Protein AF-A0A833QK00-F1 (afdb_monomer_lite)

Secondary structure (DSSP, 8-state):
--HHHHHHHHHHHHHHHHHHIIIIIHHHTTPPP-HHHHHHHHHHHHHHHHHHHHHHTTSSBTTBSS--HHHHHHHHHHHHHHTSGGGGGGGG-HHHH-

Foldseek 3Di:
DPPVVVVLLCQQVVLLVQLLCQFPVQVVVVHHRDPVSNVVSLVSNLVSLVVQLVCLVPAVENVHPDDDVVRVSNPPSLVSCCVGPNVCSCVVRVSSVD

Sequence (98 aa):
MDEWLDVEYGQYSAPCSPIIYNVIVKPMHGEVIDQQVVGTNLEKLKKTLDVYEACLSQCKYLAGDVISFADLNYFPSTYYIMSTEYGSVFDSYPHAKA

Organism: NCBI:txid544730

Radius of gyration: 13.85 Å; chains: 1; bounding box: 32×21×41 Å

Structure (mmCIF, N/CA/C/O backbone):
data_AF-A0A833QK00-F1
#
_entry.id   AF-A0A833QK00-F1
#
loop_
_atom_site.group_PDB
_atom_site.id
_atom_site.type_symbol
_atom_site.label_atom_id
_atom_site.label_alt_id
_atom_site.label_comp_id
_atom_site.label_asym_id
_atom_site.label_entity_id
_atom_site.label_seq_id
_atom_site.pdbx_PDB_ins_code
_atom_site.Cartn_x
_atom_site.Cartn_y
_atom_site.Cartn_z
_atom_site.occupancy
_atom_site.B_iso_or_equiv
_atom_site.auth_seq_id
_atom_site.auth_comp_id
_atom_site.auth_asym_id
_atom_site.auth_atom_id
_atom_site.pdbx_PDB_model_num
ATOM 1 N N . MET A 1 1 ? 20.793 7.638 -12.946 1.00 47.81 1 MET A N 1
ATOM 2 C CA . MET A 1 1 ? 20.331 6.444 -12.208 1.00 47.81 1 MET A CA 1
ATOM 3 C C . MET A 1 1 ? 20.116 6.763 -10.725 1.00 47.81 1 MET A C 1
ATOM 5 O O . MET A 1 1 ? 19.268 6.123 -10.131 1.00 47.81 1 MET A O 1
ATOM 9 N N . ASP A 1 2 ? 20.763 7.797 -10.165 1.00 46.56 2 ASP A N 1
ATOM 10 C CA . ASP A 1 2 ? 20.643 8.153 -8.735 1.00 46.56 2 ASP A CA 1
ATOM 11 C C . ASP A 1 2 ? 19.505 9.120 -8.348 1.00 46.56 2 ASP A C 1
ATOM 13 O O . ASP A 1 2 ? 19.161 9.214 -7.179 1.00 46.56 2 ASP A O 1
ATOM 17 N N . GLU A 1 3 ? 18.868 9.818 -9.290 1.00 44.72 3 GLU A N 1
ATOM 18 C CA . GLU A 1 3 ? 17.873 10.859 -8.949 1.00 44.72 3 GLU A CA 1
ATOM 19 C C . GLU A 1 3 ? 16.454 10.313 -8.686 1.00 44.72 3 GLU A C 1
ATOM 21 O O . GLU A 1 3 ? 15.630 10.978 -8.064 1.00 44.72 3 GLU A O 1
ATOM 26 N N . TRP A 1 4 ? 16.166 9.085 -9.130 1.00 51.50 4 TRP A N 1
ATOM 27 C CA . TRP A 1 4 ? 14.867 8.424 -8.925 1.00 51.50 4 TRP A CA 1
ATOM 28 C C . TRP A 1 4 ? 14.752 7.726 -7.557 1.00 51.50 4 TRP A C 1
ATOM 30 O O . TRP A 1 4 ? 13.657 7.625 -7.009 1.00 51.50 4 TRP A O 1
ATOM 40 N N . LEU A 1 5 ? 15.879 7.289 -6.982 1.00 52.66 5 LEU A N 1
ATOM 41 C CA . LEU A 1 5 ? 15.922 6.475 -5.761 1.00 52.66 5 LEU A CA 1
ATOM 42 C C . LEU A 1 5 ? 15.506 7.248 -4.500 1.00 52.66 5 LEU A C 1
ATOM 44 O O . LEU A 1 5 ? 14.732 6.725 -3.702 1.00 52.66 5 LEU A O 1
ATOM 48 N N . ASP A 1 6 ? 15.957 8.493 -4.334 1.00 46.81 6 ASP A N 1
ATOM 49 C CA . ASP A 1 6 ? 15.655 9.282 -3.128 1.00 46.81 6 ASP A CA 1
ATOM 50 C C . ASP A 1 6 ? 14.231 9.859 -3.128 1.00 46.81 6 ASP A C 1
ATOM 52 O O . ASP A 1 6 ? 13.618 10.035 -2.071 1.00 46.81 6 ASP A O 1
ATOM 56 N N . VAL A 1 7 ? 13.673 10.136 -4.310 1.00 50.06 7 VAL A N 1
ATOM 57 C CA . VAL A 1 7 ? 12.342 10.744 -4.432 1.00 50.06 7 VAL A CA 1
ATOM 58 C C . VAL A 1 7 ? 11.247 9.704 -4.199 1.00 50.06 7 VAL A C 1
ATOM 60 O O . VAL A 1 7 ? 10.325 9.978 -3.434 1.00 50.06 7 VAL A O 1
ATOM 63 N N . GLU A 1 8 ? 11.345 8.503 -4.781 1.00 54.41 8 GLU A N 1
ATOM 64 C CA . GLU A 1 8 ? 10.305 7.467 -4.664 1.00 54.41 8 GLU A CA 1
ATOM 65 C C . GLU A 1 8 ? 10.273 6.749 -3.313 1.00 54.41 8 GLU A C 1
ATOM 67 O O . GLU A 1 8 ? 9.199 6.350 -2.854 1.00 54.41 8 GLU A O 1
ATOM 72 N N . TYR A 1 9 ? 11.414 6.626 -2.632 1.00 53.97 9 TYR A N 1
ATOM 73 C CA . TYR A 1 9 ? 11.486 5.937 -1.343 1.00 53.97 9 TYR A CA 1
ATOM 74 C C . TYR A 1 9 ? 10.595 6.589 -0.273 1.00 53.97 9 TYR A C 1
ATOM 76 O O . TYR A 1 9 ? 9.974 5.914 0.558 1.00 53.97 9 TYR A O 1
ATOM 84 N N . GLY A 1 10 ? 10.469 7.918 -0.342 1.00 58.31 10 GLY A N 1
ATOM 85 C CA . GLY A 1 10 ? 9.505 8.677 0.443 1.00 58.31 10 GLY A CA 1
ATOM 86 C C . GLY A 1 10 ? 8.063 8.529 -0.051 1.00 58.31 10 GLY A C 1
ATOM 87 O O . GLY A 1 10 ? 7.152 8.538 0.768 1.00 58.31 10 GLY A O 1
ATOM 88 N N . GLN A 1 11 ? 7.819 8.356 -1.354 1.00 71.56 11 GLN A N 1
ATOM 89 C CA . GLN A 1 11 ? 6.456 8.346 -1.911 1.00 71.56 11 GLN A CA 1
ATOM 90 C C . GLN A 1 11 ? 5.657 7.086 -1.565 1.00 71.56 11 GLN A C 1
ATOM 92 O O . GLN A 1 11 ? 4.436 7.176 -1.441 1.00 71.56 11 GLN A O 1
ATOM 97 N N . TYR A 1 12 ? 6.300 5.925 -1.397 1.00 82.00 12 TYR A N 1
ATOM 98 C CA . TYR A 1 12 ? 5.583 4.695 -1.031 1.00 82.00 12 TYR A CA 1
ATOM 99 C C . TYR A 1 12 ? 5.440 4.522 0.485 1.00 82.00 12 TYR A C 1
ATOM 101 O O . TYR A 1 12 ? 4.349 4.282 1.004 1.00 82.00 12 TYR A O 1
ATOM 109 N N . SER A 1 13 ? 6.535 4.701 1.226 1.00 81.75 13 SER A N 1
ATOM 110 C CA . SER A 1 13 ? 6.553 4.501 2.681 1.00 81.75 13 SER A CA 1
ATOM 111 C C . SER A 1 13 ? 5.760 5.569 3.453 1.00 81.75 13 SER A C 1
ATOM 113 O O . SER A 1 13 ? 5.134 5.254 4.474 1.00 81.75 13 SER A O 1
ATOM 115 N N . ALA A 1 14 ? 5.729 6.817 2.962 1.00 87.75 14 ALA A N 1
ATOM 116 C CA . ALA A 1 14 ? 5.028 7.919 3.621 1.00 87.75 14 ALA A CA 1
ATOM 117 C C . ALA A 1 14 ? 3.504 7.735 3.708 1.00 87.75 14 ALA A C 1
ATOM 119 O O . ALA A 1 14 ? 2.970 7.987 4.787 1.00 87.75 14 ALA A O 1
ATOM 120 N N . PRO A 1 15 ? 2.772 7.305 2.659 1.00 91.75 15 PRO A N 1
ATOM 121 C CA . PRO A 1 15 ? 1.353 6.988 2.797 1.00 91.75 15 PRO A CA 1
ATOM 122 C C . PRO A 1 15 ? 1.105 5.656 3.518 1.00 91.75 15 PRO A C 1
ATOM 124 O O . PRO A 1 15 ? 0.097 5.532 4.208 1.00 91.75 15 PRO A O 1
ATOM 127 N N . CYS A 1 16 ? 2.013 4.676 3.437 1.00 92.19 16 CYS A N 1
ATOM 128 C CA . CYS A 1 16 ? 1.827 3.392 4.121 1.00 92.19 16 CYS A CA 1
ATOM 129 C C . CYS A 1 16 ? 1.878 3.514 5.650 1.00 92.19 16 CYS A C 1
ATOM 131 O O . CYS A 1 16 ? 1.047 2.932 6.349 1.00 92.19 16 CYS A O 1
ATOM 133 N N . SER A 1 17 ? 2.830 4.286 6.184 1.00 92.38 17 SER A N 1
ATOM 134 C CA . SER A 1 17 ? 3.077 4.344 7.633 1.00 92.38 17 SER A CA 1
ATOM 135 C C . SER A 1 17 ? 1.856 4.820 8.448 1.00 92.38 17 SER A C 1
ATOM 137 O O . SER A 1 17 ? 1.499 4.148 9.418 1.00 92.38 17 SER A O 1
ATOM 139 N N . PRO A 1 18 ? 1.143 5.904 8.071 1.00 94.75 18 PRO A N 1
ATOM 140 C CA . PRO A 1 18 ? -0.072 6.333 8.764 1.00 94.75 18 PRO A CA 1
ATOM 141 C C . PRO A 1 18 ? -1.231 5.338 8.658 1.00 94.75 18 PRO A C 1
ATOM 143 O O . PRO A 1 18 ? -2.015 5.241 9.604 1.00 94.75 18 PRO A O 1
ATOM 146 N N . ILE A 1 19 ? -1.349 4.609 7.539 1.00 95.94 19 ILE A N 1
ATOM 147 C CA . ILE A 1 19 ? -2.363 3.556 7.362 1.00 95.94 19 ILE A CA 1
ATOM 148 C C . ILE A 1 19 ? -2.075 2.427 8.349 1.00 95.94 19 ILE A C 1
ATOM 150 O O . ILE A 1 19 ? -2.920 2.108 9.180 1.00 95.94 19 ILE A O 1
ATOM 154 N N . ILE A 1 20 ? -0.856 1.882 8.319 1.00 94.69 20 ILE A N 1
ATOM 155 C CA . ILE A 1 20 ? -0.436 0.777 9.190 1.00 94.69 20 ILE A CA 1
ATOM 156 C C . ILE A 1 20 ? -0.588 1.161 10.664 1.00 94.69 20 ILE A C 1
ATOM 158 O O . ILE A 1 20 ? -1.144 0.398 11.453 1.00 94.69 20 ILE A O 1
ATOM 162 N N . TYR A 1 21 ? -0.160 2.367 11.040 1.00 95.19 21 TYR A N 1
ATOM 163 C CA . TYR A 1 21 ? -0.300 2.843 12.412 1.00 95.19 21 TYR A CA 1
ATOM 164 C C . TYR A 1 21 ? -1.771 2.919 12.853 1.00 95.19 21 TYR A C 1
ATOM 166 O O . TYR A 1 21 ? -2.118 2.430 13.927 1.00 95.19 21 TYR A O 1
ATOM 174 N N . ASN A 1 22 ? -2.657 3.485 12.027 1.00 96.62 22 ASN A N 1
ATOM 175 C CA . ASN A 1 22 ? -4.067 3.617 12.398 1.00 96.62 22 ASN A CA 1
ATOM 176 C C . ASN A 1 22 ? -4.825 2.291 12.382 1.00 96.62 22 ASN A C 1
ATOM 178 O O . ASN A 1 22 ? -5.720 2.119 13.199 1.00 96.62 22 ASN A O 1
ATOM 182 N N . VAL A 1 23 ? -4.500 1.381 11.466 1.00 96.19 23 VAL A N 1
ATOM 183 C CA . VAL A 1 23 ? -5.277 0.152 11.251 1.00 96.19 23 VAL A CA 1
ATOM 184 C C . VAL A 1 23 ? -4.753 -1.016 12.085 1.00 96.19 23 VAL A C 1
ATOM 186 O O . VAL A 1 23 ? -5.535 -1.868 12.489 1.00 96.19 23 VAL A O 1
ATOM 189 N N . ILE A 1 24 ? -3.451 -1.059 12.376 1.00 94.06 24 ILE A N 1
ATOM 190 C CA . ILE A 1 24 ? -2.828 -2.155 13.130 1.00 94.06 24 ILE A CA 1
ATOM 191 C C . ILE A 1 24 ? -2.462 -1.694 14.541 1.00 94.06 24 ILE A C 1
ATOM 193 O O . ILE A 1 24 ? -2.904 -2.288 15.521 1.00 94.06 24 ILE A O 1
ATOM 197 N N . VAL A 1 25 ? -1.682 -0.615 14.669 1.00 94.81 25 VAL A N 1
ATOM 198 C CA . VAL A 1 25 ? -1.088 -0.229 15.962 1.00 94.81 25 VAL A CA 1
ATOM 199 C C . VAL A 1 25 ? -2.128 0.350 16.922 1.00 94.81 25 VAL A C 1
ATOM 201 O O . VAL A 1 25 ? -2.161 -0.046 18.085 1.00 94.81 25 VAL A O 1
ATOM 204 N N . LYS A 1 26 ? -3.002 1.252 16.468 1.00 96.19 26 LYS A N 1
ATOM 205 C CA . LYS A 1 26 ? -4.042 1.853 17.320 1.00 96.19 26 LYS A CA 1
ATOM 206 C C . LYS A 1 26 ? -4.997 0.821 17.941 1.00 96.19 26 LYS A C 1
ATOM 208 O O . LYS A 1 26 ? -5.143 0.839 19.165 1.00 96.19 26 LYS A O 1
ATOM 213 N N . PRO A 1 27 ? -5.577 -0.129 17.178 1.00 94.62 27 PRO A N 1
ATOM 214 C CA . PRO A 1 27 ? -6.419 -1.170 17.765 1.00 94.62 27 PRO A CA 1
ATOM 215 C C . PRO A 1 27 ? -5.703 -2.022 18.818 1.00 94.62 27 PRO A C 1
ATOM 217 O O . PRO A 1 27 ? -6.321 -2.391 19.814 1.00 94.62 27 PRO A O 1
ATOM 220 N N . MET A 1 28 ? -4.395 -2.274 18.667 1.00 94.94 28 MET A N 1
ATOM 221 C CA . MET A 1 28 ? -3.599 -2.983 19.684 1.00 94.94 28 MET A CA 1
ATOM 222 C C . MET A 1 28 ? -3.494 -2.218 21.014 1.00 94.94 28 MET A C 1
ATOM 224 O O . MET A 1 28 ? -3.276 -2.839 22.052 1.00 94.94 28 MET A O 1
ATOM 228 N N . HIS A 1 29 ? -3.673 -0.896 20.996 1.00 94.50 29 HIS A N 1
ATOM 229 C CA . HIS A 1 29 ? -3.688 -0.032 22.180 1.00 94.50 29 HIS A CA 1
ATOM 230 C C . HIS A 1 29 ? -5.114 0.321 22.648 1.00 94.50 29 HIS A C 1
ATOM 232 O O . HIS A 1 29 ? -5.279 1.119 23.567 1.00 94.50 29 HIS A O 1
ATOM 238 N N . GLY A 1 30 ? -6.154 -0.267 22.042 1.00 95.50 30 GLY A N 1
ATOM 239 C CA . GLY A 1 30 ? -7.555 0.043 22.352 1.00 95.50 30 GLY A CA 1
ATOM 240 C C . GLY A 1 30 ? -8.033 1.394 21.807 1.00 95.50 30 GLY A C 1
ATOM 241 O O . GLY A 1 30 ? -9.080 1.889 22.224 1.00 95.50 30 GLY A O 1
ATOM 242 N N . GLU A 1 31 ? -7.283 1.998 20.884 1.00 96.69 31 GLU A N 1
ATOM 243 C CA . GLU A 1 31 ? -7.650 3.248 20.223 1.00 96.69 31 GLU A CA 1
ATOM 244 C C . GLU A 1 31 ? -8.517 3.006 18.981 1.00 96.69 31 GLU A C 1
ATOM 246 O O . GLU A 1 31 ? -8.428 1.973 18.314 1.00 96.69 31 GLU A O 1
ATOM 251 N N . VAL A 1 32 ? -9.342 3.998 18.638 1.00 96.12 32 VAL A N 1
ATOM 252 C CA . VAL A 1 32 ? -10.203 3.956 17.449 1.00 96.12 32 VAL A CA 1
ATOM 253 C C . VAL A 1 32 ? -9.435 4.316 16.174 1.00 96.12 32 VAL A C 1
ATOM 255 O O . VAL A 1 32 ? -8.590 5.216 16.163 1.00 96.12 32 VAL A O 1
ATOM 258 N N . ILE A 1 33 ? -9.769 3.633 15.078 1.00 96.12 33 ILE A N 1
ATOM 259 C CA . ILE A 1 33 ? -9.205 3.899 13.749 1.00 96.12 33 ILE A CA 1
ATOM 260 C C . ILE A 1 33 ? -9.670 5.277 13.267 1.00 96.12 33 ILE A C 1
ATOM 262 O O . ILE A 1 33 ? -10.870 5.547 13.195 1.00 96.12 33 ILE A O 1
ATOM 266 N N . ASP A 1 34 ? -8.722 6.134 12.886 1.00 97.12 34 ASP A N 1
ATOM 267 C CA . ASP A 1 34 ? -9.035 7.398 12.221 1.00 97.12 34 ASP A CA 1
ATOM 268 C C . ASP A 1 34 ? -9.241 7.162 10.719 1.00 97.12 34 ASP A C 1
ATOM 270 O O . ASP A 1 34 ? -8.295 7.100 9.928 1.00 97.12 34 ASP A O 1
ATOM 274 N N . GLN A 1 35 ? -10.508 7.028 10.332 1.00 96.12 35 GLN A N 1
ATOM 275 C CA . GLN A 1 35 ? -10.916 6.781 8.950 1.00 96.12 35 GLN A CA 1
ATOM 276 C C . GLN A 1 35 ? -10.524 7.918 7.994 1.00 96.12 35 GLN A C 1
ATOM 278 O O . GLN A 1 35 ? -10.260 7.670 6.817 1.00 96.12 35 GLN A O 1
ATOM 283 N N . GLN A 1 36 ? -10.425 9.161 8.478 1.00 96.81 36 GLN A N 1
ATOM 284 C CA . GLN A 1 36 ? -10.007 10.291 7.649 1.00 96.81 36 GLN A CA 1
ATOM 285 C C . GLN A 1 36 ? -8.516 10.194 7.310 1.00 96.81 36 GLN A C 1
ATOM 287 O O . GLN A 1 36 ? -8.125 10.412 6.157 1.00 96.81 36 GLN A O 1
ATOM 292 N N . VAL A 1 37 ? -7.683 9.839 8.293 1.00 96.50 37 VAL A N 1
ATOM 293 C CA . VAL A 1 37 ? -6.246 9.618 8.079 1.00 96.50 37 VAL A CA 1
ATOM 294 C C . VAL A 1 37 ? -6.021 8.434 7.147 1.00 96.50 37 VAL A C 1
ATOM 296 O O . VAL A 1 37 ? -5.222 8.548 6.216 1.00 96.50 37 VAL A O 1
ATOM 299 N N . VAL A 1 38 ? -6.740 7.328 7.348 1.00 96.69 38 VAL A N 1
ATOM 300 C CA . VAL A 1 38 ? -6.634 6.150 6.478 1.00 96.69 38 VAL A CA 1
ATOM 301 C C . VAL A 1 38 ? -7.042 6.496 5.045 1.00 96.69 38 VAL A C 1
ATOM 303 O O . VAL A 1 38 ? -6.236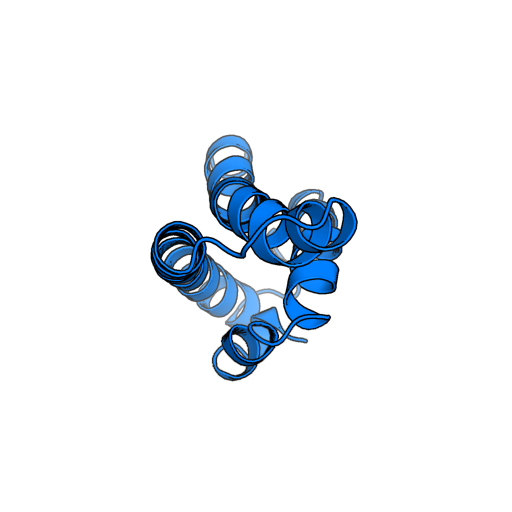 6.318 4.135 1.00 96.69 38 VAL A O 1
ATOM 306 N N . GLY A 1 39 ? -8.221 7.090 4.837 1.00 96.50 39 GLY A N 1
ATOM 307 C CA . GLY A 1 39 ? -8.699 7.476 3.506 1.00 96.50 39 GLY A CA 1
ATOM 308 C C . GLY A 1 39 ? -7.760 8.446 2.782 1.00 96.50 39 GLY A C 1
ATOM 309 O O . GLY A 1 39 ? -7.406 8.227 1.626 1.00 96.50 39 GLY A O 1
ATOM 310 N N . THR A 1 40 ? -7.270 9.478 3.477 1.00 96.94 40 THR A N 1
ATOM 311 C CA . THR A 1 40 ? -6.340 10.462 2.891 1.00 96.94 40 THR A CA 1
ATOM 312 C C . THR A 1 40 ? -5.040 9.812 2.419 1.00 96.94 40 THR A C 1
ATOM 314 O O . THR A 1 40 ? -4.496 10.186 1.379 1.00 96.94 40 THR A O 1
ATOM 317 N N . ASN A 1 41 ? -4.511 8.859 3.187 1.00 95.94 41 ASN A N 1
ATOM 318 C CA . ASN A 1 41 ? -3.264 8.196 2.832 1.00 95.94 41 ASN A CA 1
ATOM 319 C C . ASN A 1 41 ? -3.471 7.070 1.816 1.00 95.94 41 ASN A C 1
ATOM 321 O O . ASN A 1 41 ? -2.584 6.861 0.998 1.00 95.94 41 ASN A O 1
ATOM 325 N N . LEU A 1 42 ? -4.641 6.425 1.775 1.00 95.69 42 LEU A N 1
ATOM 326 C CA . LEU A 1 42 ? -4.991 5.490 0.702 1.00 95.69 42 LEU A CA 1
ATOM 327 C C . LEU A 1 42 ? -5.028 6.176 -0.663 1.00 95.69 42 LEU A C 1
ATOM 329 O O . LEU A 1 42 ? -4.493 5.640 -1.625 1.00 95.69 42 LEU A O 1
ATOM 333 N N . GLU A 1 43 ? -5.588 7.382 -0.756 1.00 95.31 43 GLU A N 1
ATOM 334 C CA . GLU A 1 43 ? -5.584 8.143 -2.013 1.00 95.31 43 GLU A CA 1
ATOM 335 C C . GLU A 1 43 ? -4.169 8.545 -2.452 1.00 95.31 43 GLU A C 1
ATOM 337 O O . GLU A 1 43 ? -3.866 8.582 -3.643 1.00 95.31 43 GLU A O 1
ATOM 342 N N . LYS A 1 44 ? -3.266 8.817 -1.503 1.00 93.62 44 LYS A N 1
ATOM 343 C CA . LYS A 1 44 ? -1.845 9.037 -1.813 1.00 93.62 44 LYS A CA 1
ATOM 344 C C . LYS A 1 44 ? -1.160 7.744 -2.250 1.00 93.62 44 LYS A C 1
ATOM 346 O O . LYS A 1 44 ? -0.411 7.770 -3.217 1.00 93.62 44 LYS A O 1
ATOM 351 N N . LEU A 1 45 ? -1.449 6.633 -1.572 1.00 92.56 45 LEU A N 1
ATOM 352 C CA . LEU A 1 45 ? -0.909 5.317 -1.899 1.00 92.56 45 LEU A CA 1
ATOM 353 C C . LEU A 1 45 ? -1.293 4.901 -3.320 1.00 92.56 45 LEU A C 1
ATOM 355 O O . LEU A 1 45 ? -0.419 4.493 -4.074 1.00 92.56 45 LEU A O 1
ATOM 359 N N . LYS A 1 46 ? -2.561 5.077 -3.712 1.00 93.81 46 LYS A N 1
ATOM 360 C CA . LYS A 1 46 ? -3.042 4.795 -5.075 1.00 93.81 46 LYS A CA 1
ATOM 361 C C . LYS A 1 46 ? -2.232 5.525 -6.144 1.00 93.81 46 LYS A C 1
ATOM 363 O O . LYS A 1 46 ? -1.828 4.905 -7.112 1.00 93.81 46 LYS A O 1
ATOM 368 N N . LYS A 1 47 ? -1.903 6.804 -5.934 1.00 92.31 47 LYS A N 1
ATOM 369 C CA . LYS A 1 47 ? -1.069 7.565 -6.884 1.00 92.31 47 LYS A CA 1
ATOM 370 C C . LYS A 1 47 ? 0.326 6.967 -7.044 1.00 92.31 47 LYS A C 1
ATOM 372 O O . LYS A 1 47 ? 0.849 6.940 -8.152 1.00 92.31 47 LYS A O 1
ATOM 377 N N . THR A 1 48 ? 0.929 6.496 -5.955 1.00 88.69 48 THR A N 1
ATOM 378 C CA . THR A 1 48 ? 2.218 5.797 -6.024 1.00 88.69 48 THR A C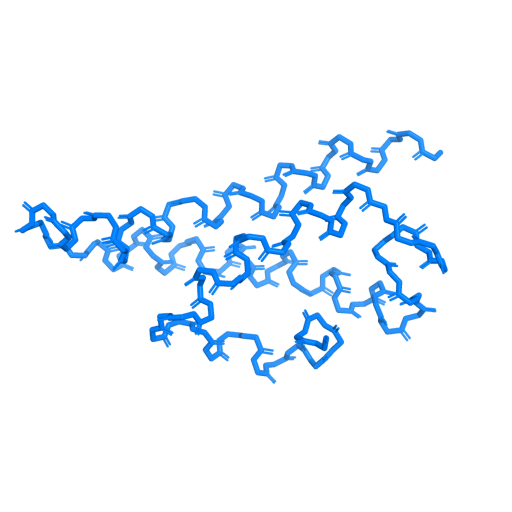A 1
ATOM 379 C C . THR A 1 48 ? 2.068 4.440 -6.716 1.00 88.69 48 THR A C 1
ATOM 381 O O . THR A 1 48 ? 2.903 4.078 -7.541 1.00 88.69 48 THR A O 1
ATOM 384 N N . LEU A 1 49 ? 0.979 3.714 -6.444 1.00 90.88 49 LEU A N 1
ATOM 385 C CA . LEU A 1 49 ? 0.673 2.443 -7.102 1.00 90.88 49 LEU A CA 1
ATOM 386 C C . LEU A 1 49 ? 0.433 2.604 -8.607 1.00 90.88 49 LEU A C 1
ATOM 388 O O . LEU A 1 49 ? 0.891 1.756 -9.360 1.00 90.88 49 LEU A O 1
ATOM 392 N N . ASP A 1 50 ? -0.185 3.697 -9.062 1.00 91.50 50 ASP A N 1
ATOM 393 C CA . ASP A 1 50 ? -0.351 3.987 -10.493 1.00 91.50 50 ASP A CA 1
ATOM 394 C C . ASP A 1 50 ? 1.015 4.073 -11.209 1.00 91.50 50 ASP A C 1
ATOM 396 O O . ASP A 1 50 ? 1.177 3.569 -12.322 1.00 91.50 50 ASP A O 1
ATOM 400 N N . VAL A 1 51 ? 2.020 4.676 -10.559 1.00 87.81 51 VAL A N 1
ATOM 401 C CA . VAL A 1 51 ? 3.396 4.759 -11.082 1.00 87.81 51 VAL A CA 1
ATOM 402 C C . VAL A 1 51 ? 4.069 3.386 -11.066 1.00 87.81 51 VAL A C 1
ATOM 404 O O . VAL A 1 51 ? 4.677 2.987 -12.061 1.00 87.81 51 VAL A O 1
ATOM 407 N N . TYR A 1 52 ? 3.939 2.648 -9.962 1.00 87.94 52 TYR A N 1
ATOM 408 C CA . TYR A 1 52 ? 4.562 1.331 -9.806 1.00 87.94 52 TYR A CA 1
ATOM 409 C C . TYR A 1 52 ? 3.975 0.318 -10.785 1.00 87.94 52 TYR A C 1
ATOM 411 O O . TYR A 1 52 ? 4.725 -0.419 -11.409 1.00 87.94 52 TYR A O 1
ATOM 419 N N . GLU A 1 53 ? 2.662 0.327 -10.988 1.00 91.50 53 GLU A N 1
ATOM 420 C CA . GLU A 1 53 ? 1.974 -0.510 -11.968 1.00 91.50 53 GLU A CA 1
ATOM 421 C C . GLU A 1 53 ? 2.460 -0.216 -13.391 1.00 91.50 53 GLU A C 1
ATOM 423 O O . GLU A 1 53 ? 2.777 -1.136 -14.144 1.00 91.50 53 GLU A O 1
ATOM 428 N N . ALA A 1 54 ? 2.595 1.064 -13.757 1.00 89.50 54 ALA A N 1
ATOM 429 C CA . ALA A 1 54 ? 3.132 1.447 -15.059 1.00 89.50 54 ALA A CA 1
ATOM 430 C C . ALA A 1 54 ? 4.584 0.970 -15.244 1.00 89.50 54 ALA A C 1
ATOM 432 O O . ALA A 1 54 ? 4.924 0.466 -16.316 1.00 89.50 54 ALA A O 1
ATOM 433 N N . CYS A 1 55 ? 5.419 1.074 -14.206 1.00 86.56 55 CYS A N 1
ATOM 434 C CA . CYS A 1 55 ? 6.803 0.601 -14.231 1.00 86.56 55 CYS A CA 1
ATOM 435 C C . CYS A 1 55 ? 6.883 -0.933 -14.329 1.00 86.56 55 CYS A C 1
ATOM 437 O O . CYS A 1 55 ? 7.523 -1.468 -15.234 1.00 86.56 55 CYS A O 1
ATOM 439 N N . LEU A 1 56 ? 6.170 -1.648 -13.456 1.00 88.19 56 LEU A N 1
ATOM 440 C CA . LEU A 1 56 ? 6.171 -3.112 -13.367 1.00 88.19 56 LEU A CA 1
ATOM 441 C C . LEU A 1 56 ? 5.457 -3.793 -14.545 1.00 88.19 56 LEU A C 1
ATOM 443 O O . LEU A 1 56 ? 5.680 -4.970 -14.811 1.00 88.19 56 LEU A O 1
ATOM 447 N N . SER A 1 57 ? 4.636 -3.058 -15.301 1.00 90.62 57 SER A N 1
ATOM 448 C CA . SER A 1 57 ? 4.109 -3.545 -16.584 1.00 90.62 57 SER A CA 1
ATOM 449 C C . SER A 1 57 ? 5.183 -3.656 -17.678 1.00 90.62 57 SER A C 1
ATOM 451 O O . SER A 1 57 ? 4.986 -4.360 -18.668 1.00 90.62 57 SER A O 1
ATOM 453 N N . GLN A 1 58 ? 6.315 -2.961 -17.515 1.00 88.31 58 GLN A N 1
ATOM 454 C CA . GLN A 1 58 ? 7.410 -2.902 -18.492 1.00 88.31 58 GLN A CA 1
ATOM 455 C C . GLN A 1 58 ? 8.693 -3.566 -17.983 1.00 88.31 58 GLN A C 1
ATOM 457 O O . GLN A 1 58 ? 9.471 -4.082 -18.784 1.00 88.31 58 GLN A O 1
ATOM 462 N N . CYS A 1 59 ? 8.905 -3.560 -16.668 1.00 86.06 59 CYS A N 1
ATOM 463 C CA . CYS A 1 59 ? 10.098 -4.056 -15.991 1.00 86.06 59 CYS A CA 1
ATOM 464 C C . CYS A 1 59 ? 9.732 -5.162 -14.998 1.00 86.06 59 CYS A C 1
ATOM 466 O O . CYS A 1 59 ? 8.668 -5.130 -14.389 1.00 86.06 59 CYS A O 1
ATOM 468 N N . LYS A 1 60 ? 10.634 -6.124 -14.774 1.00 85.75 60 LYS A N 1
ATOM 469 C CA . LYS A 1 60 ? 10.385 -7.205 -13.803 1.00 85.75 60 LYS A CA 1
ATOM 470 C C . LYS A 1 60 ? 10.382 -6.727 -12.340 1.00 85.75 60 LYS A C 1
ATOM 472 O O . LYS A 1 60 ? 9.731 -7.344 -11.503 1.00 85.75 60 LYS A O 1
ATOM 477 N N . TYR A 1 61 ? 11.128 -5.670 -12.042 1.00 85.69 61 TYR A N 1
ATOM 478 C CA . TYR A 1 61 ? 11.298 -5.048 -10.729 1.00 85.69 61 TYR A CA 1
ATOM 479 C C . TYR A 1 61 ? 11.246 -3.524 -10.870 1.00 85.69 61 TYR A C 1
ATOM 481 O O . TYR A 1 61 ? 11.399 -2.987 -11.971 1.00 85.69 61 TYR A O 1
ATOM 489 N N . LEU A 1 62 ? 11.086 -2.808 -9.756 1.00 80.81 62 LEU A N 1
ATOM 490 C CA . LEU A 1 62 ? 10.904 -1.350 -9.760 1.00 80.81 62 LEU A CA 1
ATOM 491 C C . LEU A 1 62 ? 12.084 -0.587 -10.384 1.00 80.81 62 LEU A C 1
ATOM 493 O O . LEU A 1 62 ? 11.890 0.481 -10.957 1.00 80.81 62 LEU A O 1
ATOM 497 N N . ALA A 1 63 ? 13.296 -1.144 -10.317 1.00 81.31 63 ALA A N 1
ATOM 498 C CA . ALA A 1 63 ? 14.502 -0.553 -10.903 1.00 81.31 63 ALA A CA 1
ATOM 499 C C . ALA A 1 63 ? 14.970 -1.230 -12.211 1.00 81.31 63 ALA A C 1
ATOM 501 O O . ALA A 1 63 ? 16.101 -0.999 -12.644 1.00 81.31 63 ALA A O 1
ATOM 502 N N . GLY A 1 64 ? 14.141 -2.074 -12.838 1.00 79.31 64 GLY A N 1
ATOM 503 C CA . GLY A 1 64 ? 14.471 -2.787 -14.079 1.00 79.31 64 GLY A CA 1
ATOM 504 C C . GLY A 1 64 ? 14.396 -4.308 -13.936 1.00 79.31 64 GLY A C 1
ATOM 505 O O . GLY A 1 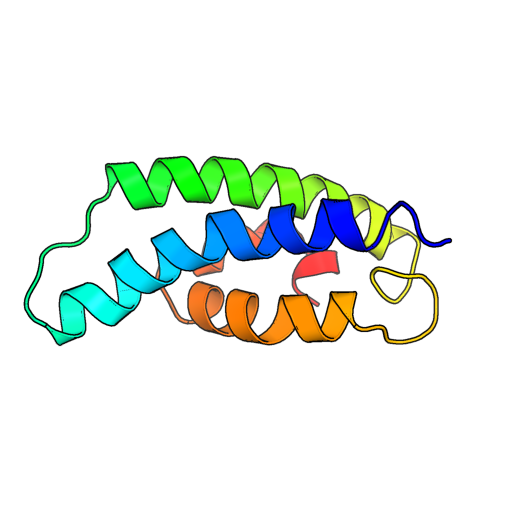64 ? 13.470 -4.841 -13.339 1.00 79.31 64 GLY A O 1
ATOM 506 N N . ASP A 1 65 ? 15.364 -5.036 -14.495 1.00 84.44 65 ASP A N 1
ATOM 507 C CA . ASP A 1 65 ? 15.312 -6.509 -14.563 1.00 84.44 65 ASP A CA 1
ATOM 508 C C . ASP A 1 65 ? 15.960 -7.232 -13.371 1.00 84.44 65 ASP A C 1
ATOM 510 O O . ASP A 1 65 ? 15.929 -8.464 -13.286 1.00 84.44 65 ASP A O 1
ATOM 514 N N . VAL A 1 66 ? 16.531 -6.480 -12.427 1.00 83.69 66 VAL A N 1
ATOM 515 C CA . VAL A 1 66 ? 17.204 -7.004 -11.232 1.00 83.69 66 VAL A CA 1
ATOM 516 C C . VAL A 1 66 ? 16.569 -6.405 -9.982 1.00 83.69 66 VAL A C 1
ATOM 518 O O . VAL A 1 66 ? 16.278 -5.212 -9.946 1.00 83.69 66 VAL A O 1
ATOM 521 N N . ILE A 1 67 ? 16.391 -7.238 -8.952 1.00 82.19 67 ILE A N 1
ATOM 522 C CA . ILE A 1 67 ? 15.890 -6.803 -7.646 1.00 82.19 67 ILE A CA 1
ATOM 523 C C . ILE A 1 67 ? 16.758 -5.678 -7.072 1.00 82.19 67 ILE A C 1
ATOM 525 O O . ILE A 1 67 ? 17.989 -5.719 -7.137 1.00 82.19 67 ILE A O 1
ATOM 529 N N . SER A 1 68 ? 16.109 -4.689 -6.475 1.00 80.75 68 SER A N 1
ATOM 530 C CA . SER A 1 68 ? 16.746 -3.497 -5.940 1.00 80.75 68 SER A CA 1
ATOM 531 C C . SER A 1 68 ? 16.256 -3.168 -4.530 1.00 80.75 68 SER A C 1
ATOM 533 O O . SER A 1 68 ? 15.362 -3.806 -3.970 1.00 80.75 68 SER A O 1
ATOM 535 N N . PHE A 1 69 ? 16.842 -2.128 -3.938 1.00 76.88 69 PHE A N 1
ATOM 536 C CA . PHE A 1 69 ? 16.400 -1.611 -2.647 1.00 76.88 69 PHE A CA 1
ATOM 537 C C . PHE A 1 69 ? 14.966 -1.057 -2.686 1.00 76.88 69 PHE A C 1
ATOM 539 O O . PHE A 1 69 ? 14.288 -1.076 -1.659 1.00 76.88 69 PHE A O 1
ATOM 546 N N . ALA A 1 70 ? 14.478 -0.613 -3.850 1.00 76.44 70 ALA A N 1
ATOM 547 C CA . ALA A 1 70 ? 13.090 -0.183 -4.008 1.00 76.44 70 ALA A CA 1
ATOM 548 C C . ALA A 1 70 ? 12.119 -1.352 -3.764 1.00 76.44 70 ALA A C 1
ATOM 550 O O . ALA A 1 70 ? 11.159 -1.214 -3.007 1.00 76.44 70 ALA A O 1
ATOM 551 N N . ASP A 1 71 ? 12.434 -2.536 -4.295 1.00 81.38 71 ASP A N 1
ATOM 552 C CA . ASP A 1 71 ? 11.618 -3.745 -4.135 1.00 81.38 71 ASP A CA 1
ATOM 553 C C . ASP A 1 71 ? 11.617 -4.254 -2.679 1.00 81.38 71 ASP A C 1
ATOM 555 O O . ASP A 1 71 ? 10.582 -4.651 -2.143 1.00 81.38 71 ASP A O 1
ATOM 559 N N . LEU A 1 72 ? 12.765 -4.177 -1.991 1.00 80.44 72 LEU A N 1
ATOM 560 C CA . LEU A 1 72 ? 12.864 -4.508 -0.559 1.00 80.44 72 LEU A CA 1
ATOM 561 C C . LEU A 1 72 ? 12.121 -3.487 0.327 1.00 80.44 72 LEU A C 1
ATOM 563 O O . LEU A 1 72 ? 11.479 -3.869 1.301 1.00 80.44 72 LEU A O 1
ATOM 567 N N . ASN A 1 73 ? 12.183 -2.209 -0.060 1.00 75.12 73 ASN A N 1
ATOM 568 C CA . ASN A 1 73 ? 11.374 -1.059 0.381 1.00 75.12 73 ASN A CA 1
ATOM 569 C C . ASN A 1 73 ? 9.879 -1.346 0.483 1.00 75.12 73 ASN A C 1
ATOM 571 O O . ASN A 1 73 ? 9.186 -1.104 1.478 1.00 75.12 73 ASN A O 1
ATOM 575 N N . TYR A 1 74 ? 9.397 -1.856 -0.634 1.00 80.12 74 TYR A N 1
ATOM 576 C CA . TYR A 1 74 ? 7.999 -2.072 -0.903 1.00 80.12 74 TYR A CA 1
ATOM 577 C C . TYR A 1 74 ? 7.418 -3.192 -0.030 1.00 80.12 74 TYR A C 1
ATOM 579 O O . TYR A 1 74 ? 6.370 -3.017 0.598 1.00 80.12 74 TYR A O 1
ATOM 587 N N . PHE A 1 75 ? 8.133 -4.317 0.074 1.00 82.38 75 PHE A N 1
ATOM 588 C CA . PHE A 1 75 ? 7.583 -5.573 0.583 1.00 82.38 75 PHE A CA 1
ATOM 589 C C . PHE A 1 75 ? 6.952 -5.500 1.992 1.00 82.38 75 PHE A C 1
ATOM 591 O O . PHE A 1 75 ? 5.791 -5.897 2.123 1.00 82.38 75 PHE A O 1
ATOM 598 N N . PRO A 1 76 ? 7.614 -4.979 3.050 1.00 85.25 76 PRO A N 1
ATOM 599 C CA . PRO A 1 76 ? 7.034 -4.984 4.394 1.00 85.25 76 PRO A CA 1
ATOM 600 C C . PRO A 1 76 ? 5.749 -4.157 4.483 1.00 85.25 76 PRO A C 1
ATOM 602 O O . PRO A 1 76 ? 4.760 -4.597 5.065 1.00 85.25 76 PRO A O 1
ATOM 605 N N . SER A 1 77 ? 5.754 -2.963 3.886 1.00 87.19 77 SER A N 1
ATOM 606 C CA . SER A 1 77 ? 4.613 -2.045 3.936 1.00 87.19 77 SER A CA 1
ATOM 607 C C . SER A 1 77 ? 3.409 -2.619 3.191 1.00 87.19 77 SER A C 1
ATOM 609 O O . SER A 1 77 ? 2.297 -2.621 3.720 1.00 87.19 77 SER A O 1
ATOM 611 N N . THR A 1 78 ? 3.647 -3.180 2.002 1.00 90.25 78 THR A N 1
ATOM 612 C CA . THR A 1 78 ? 2.629 -3.875 1.207 1.00 90.25 78 THR A CA 1
ATOM 613 C C . THR A 1 78 ? 2.039 -5.052 1.972 1.00 90.25 78 THR A C 1
ATOM 615 O O . THR A 1 78 ? 0.821 -5.140 2.108 1.00 90.25 78 THR A O 1
ATOM 618 N N . TYR A 1 79 ? 2.886 -5.907 2.554 1.00 90.94 79 TYR A N 1
ATOM 619 C CA . TYR A 1 79 ? 2.451 -7.068 3.328 1.00 90.94 79 TYR A CA 1
ATOM 620 C C . TYR A 1 79 ? 1.509 -6.684 4.479 1.00 90.94 79 TYR A C 1
ATOM 622 O O . TYR A 1 79 ? 0.454 -7.301 4.659 1.00 90.94 79 TYR A O 1
ATOM 630 N N . TYR A 1 80 ? 1.850 -5.638 5.239 1.00 91.81 80 TYR A N 1
ATOM 631 C CA . TYR A 1 80 ? 1.004 -5.184 6.340 1.00 91.81 80 TYR A CA 1
ATOM 632 C C . TYR A 1 80 ? -0.345 -4.661 5.856 1.00 91.81 80 TYR A C 1
ATOM 634 O O . TYR A 1 80 ? -1.362 -5.049 6.419 1.00 91.81 80 TYR A O 1
ATOM 642 N N . ILE A 1 81 ? -0.386 -3.832 4.809 1.00 93.56 81 ILE A N 1
ATOM 643 C CA . ILE A 1 81 ? -1.655 -3.288 4.300 1.00 93.56 81 ILE A CA 1
ATOM 644 C C . ILE A 1 81 ? -2.518 -4.399 3.691 1.00 93.56 81 ILE A C 1
ATOM 646 O O . ILE A 1 81 ? -3.718 -4.446 3.964 1.00 93.56 81 ILE A O 1
ATOM 650 N N . MET A 1 82 ? -1.922 -5.336 2.947 1.00 93.38 82 MET A N 1
ATOM 651 C CA . MET A 1 82 ? -2.621 -6.505 2.397 1.00 93.38 82 MET A CA 1
ATOM 652 C C . MET A 1 82 ? -3.225 -7.412 3.473 1.00 93.38 82 MET A C 1
ATOM 654 O O . MET A 1 82 ? -4.226 -8.076 3.221 1.00 93.38 82 MET A O 1
ATOM 658 N N . SER A 1 83 ? -2.654 -7.412 4.678 1.00 92.75 83 SER A N 1
ATOM 659 C CA . SER A 1 83 ? -3.172 -8.159 5.831 1.00 92.75 83 SER A CA 1
ATOM 660 C C . SER A 1 83 ? -4.351 -7.464 6.534 1.00 92.75 83 SER A C 1
ATOM 662 O O . SER A 1 83 ? -4.847 -7.967 7.541 1.00 92.75 83 SER A O 1
ATOM 664 N N . THR A 1 84 ? -4.802 -6.307 6.036 1.00 92.19 84 THR A N 1
ATOM 665 C CA . THR A 1 84 ? -5.939 -5.535 6.567 1.00 92.19 84 THR A CA 1
ATOM 666 C C . THR A 1 84 ? -7.104 -5.496 5.575 1.00 92.19 84 THR A C 1
ATOM 668 O O . THR A 1 84 ? -6.972 -5.901 4.422 1.00 92.19 84 THR A O 1
ATOM 671 N N . GLU A 1 85 ? -8.244 -4.935 5.986 1.00 92.12 85 GLU A N 1
ATOM 672 C CA . GLU A 1 85 ? -9.402 -4.708 5.101 1.00 92.12 85 GLU A CA 1
ATOM 673 C C . GLU A 1 85 ? -9.079 -3.832 3.869 1.00 92.12 85 GLU A C 1
ATOM 675 O O . GLU A 1 85 ? -9.734 -3.937 2.831 1.00 92.12 85 GLU A O 1
ATOM 680 N N . TYR A 1 86 ? -8.024 -3.013 3.947 1.00 94.44 86 TYR A N 1
ATOM 681 C CA . TYR A 1 86 ? -7.585 -2.135 2.860 1.00 94.44 86 TYR A CA 1
ATOM 682 C C . TYR A 1 86 ? -6.705 -2.842 1.825 1.00 94.44 86 TYR A C 1
ATOM 684 O O . TYR A 1 86 ? -6.336 -2.228 0.827 1.00 94.44 86 TYR A O 1
ATOM 692 N N . GLY A 1 87 ? -6.402 -4.131 2.013 1.00 92.94 87 GLY A N 1
ATOM 693 C CA . GLY A 1 87 ? -5.632 -4.930 1.059 1.00 92.94 87 GLY A CA 1
ATOM 694 C C . GLY A 1 87 ? -6.260 -5.011 -0.334 1.00 92.94 87 GLY A C 1
ATOM 695 O O . GLY A 1 87 ? -5.544 -5.141 -1.324 1.00 92.94 87 GLY A O 1
ATOM 696 N N . SER A 1 88 ? -7.580 -4.832 -0.427 1.00 93.12 88 SER A N 1
ATOM 697 C CA . SER A 1 88 ? -8.312 -4.765 -1.699 1.00 93.12 88 SER A CA 1
ATOM 698 C C . SER A 1 88 ? -7.850 -3.630 -2.620 1.00 93.12 88 SER A C 1
ATOM 700 O O . SER A 1 88 ? -8.077 -3.694 -3.825 1.00 93.12 88 SER A O 1
ATOM 702 N N . VAL A 1 89 ? -7.146 -2.610 -2.104 1.00 94.25 89 VAL A N 1
ATOM 703 C CA . VAL A 1 89 ? -6.583 -1.543 -2.947 1.00 94.25 89 VAL A CA 1
ATOM 704 C C . VAL A 1 89 ? -5.633 -2.096 -4.013 1.00 94.25 89 VAL A C 1
ATOM 706 O O . VAL A 1 89 ? -5.626 -1.587 -5.129 1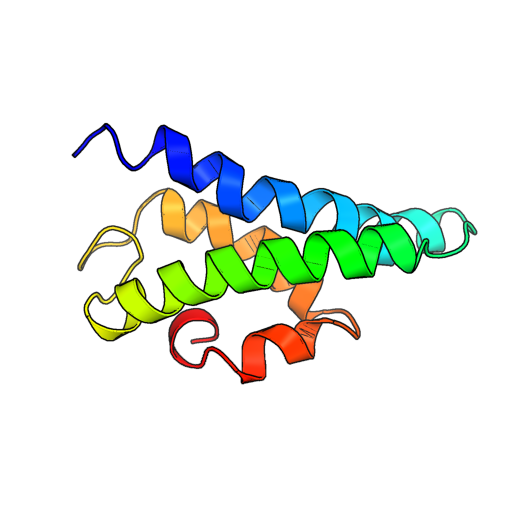.00 94.25 89 VAL A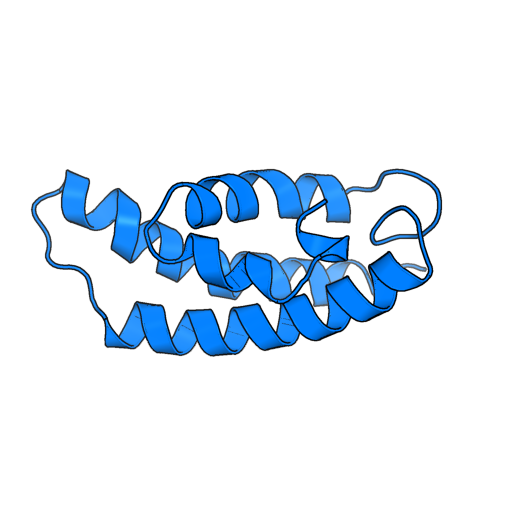 O 1
ATOM 709 N N . PHE A 1 90 ? -4.897 -3.168 -3.700 1.00 93.88 90 PHE A N 1
ATOM 710 C CA . PHE A 1 90 ? -3.941 -3.803 -4.609 1.00 93.88 90 PHE A CA 1
ATOM 711 C C . PHE A 1 90 ? -4.615 -4.637 -5.706 1.00 93.88 90 PHE A C 1
ATOM 713 O O . PHE A 1 90 ? -3.970 -4.973 -6.693 1.00 93.88 90 PHE A O 1
ATOM 720 N N . ASP A 1 91 ? -5.910 -4.954 -5.589 1.00 93.50 91 ASP A N 1
ATOM 721 C CA . ASP A 1 91 ? -6.626 -5.741 -6.605 1.00 93.50 91 ASP A CA 1
ATOM 722 C C . ASP A 1 91 ? -6.727 -5.010 -7.952 1.00 93.50 91 ASP A C 1
ATOM 724 O O . ASP A 1 91 ? -6.823 -5.653 -8.996 1.00 93.50 91 ASP A O 1
ATOM 728 N N . SER A 1 92 ? -6.649 -3.676 -7.933 1.00 94.25 92 SER A N 1
ATOM 729 C CA . SER A 1 92 ? -6.611 -2.830 -9.133 1.00 94.25 92 SER A CA 1
AT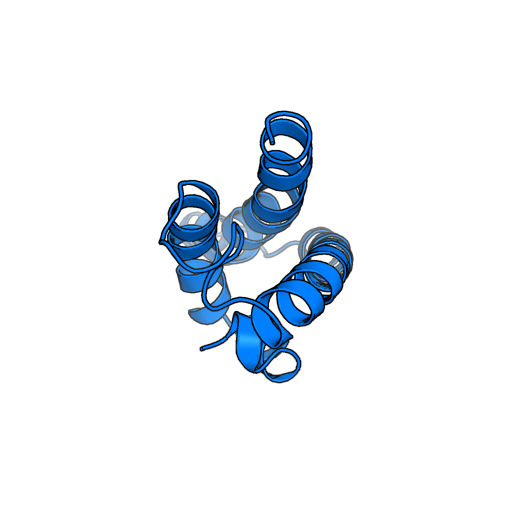OM 730 C C . SER A 1 92 ? -5.229 -2.761 -9.798 1.00 94.25 92 SER A C 1
ATOM 732 O O . SER A 1 92 ? -5.118 -2.187 -10.878 1.00 94.25 92 SER A O 1
ATOM 734 N N . TYR A 1 93 ? -4.190 -3.325 -9.172 1.00 93.62 93 TYR A N 1
ATOM 735 C CA . TYR A 1 93 ? -2.787 -3.188 -9.574 1.00 93.62 93 TYR A CA 1
ATOM 736 C C . TYR A 1 93 ? -2.125 -4.568 -9.706 1.00 93.62 93 TYR A C 1
ATOM 738 O O . TYR A 1 93 ? -1.356 -4.977 -8.831 1.00 93.62 93 TYR A O 1
ATOM 746 N N . PRO A 1 94 ? -2.468 -5.354 -10.743 1.00 92.75 94 PRO A N 1
ATOM 747 C CA . PRO A 1 94 ? -2.024 -6.739 -10.867 1.00 92.75 94 PRO A CA 1
ATOM 748 C C . PRO A 1 94 ? -0.503 -6.905 -10.939 1.00 92.75 94 PRO A C 1
ATOM 750 O O . PRO A 1 94 ? -0.014 -7.914 -10.438 1.00 92.75 94 PRO A O 1
ATOM 753 N N . HIS A 1 95 ? 0.244 -5.956 -11.516 1.00 90.06 95 HIS A N 1
ATOM 754 C CA . HIS A 1 95 ? 1.708 -6.043 -11.563 1.00 90.06 95 HIS A CA 1
ATOM 755 C C . HIS A 1 95 ? 2.331 -5.646 -10.223 1.00 90.06 95 HIS A C 1
ATOM 757 O O . HIS A 1 95 ? 3.264 -6.301 -9.775 1.00 90.06 95 HIS A O 1
ATOM 763 N N . ALA A 1 96 ? 1.792 -4.628 -9.543 1.00 86.25 96 ALA A N 1
ATOM 764 C CA . ALA A 1 96 ? 2.248 -4.255 -8.202 1.00 86.25 96 ALA A CA 1
ATOM 765 C C . ALA A 1 96 ? 1.868 -5.290 -7.123 1.00 86.25 96 ALA A C 1
ATOM 767 O O . ALA A 1 96 ? 2.514 -5.370 -6.077 1.00 86.25 96 ALA A O 1
ATOM 768 N N . LYS A 1 97 ? 0.810 -6.074 -7.351 1.00 86.31 97 LYS A N 1
ATOM 769 C CA . LYS A 1 97 ? 0.346 -7.136 -6.448 1.00 86.31 97 LYS A CA 1
ATOM 770 C C . LYS A 1 97 ? 1.122 -8.454 -6.597 1.00 86.31 97 LYS A C 1
ATOM 772 O O . LYS A 1 97 ? 1.101 -9.248 -5.655 1.00 86.31 97 LYS A O 1
ATOM 777 N N . ALA A 1 98 ? 1.698 -8.710 -7.774 1.00 76.88 98 ALA A N 1
ATOM 778 C CA . ALA A 1 98 ? 2.372 -9.965 -8.131 1.00 76.88 98 ALA A CA 1
ATOM 779 C C . ALA A 1 98 ? 3.660 -10.204 -7.328 1.00 76.88 98 ALA A C 1
ATOM 781 O O . ALA A 1 98 ? 3.909 -11.389 -7.004 1.00 76.88 98 ALA A O 1
#

pLDDT: mean 85.97, std 13.3, range [44.72, 97.12]

InterPro domains:
  IPR004046 Glutathione S-transferase, C-terminal [PF00043] (30-98)
  IPR010987 Glutathione S-transferase, C-terminal-like [PS50405] (1-98)
  IPR036282 Glutathione S-transferase, C-terminal domain superfamily [SSF47616] (1-98)